Protein AF-X1FRY4-F1 (afdb_monomer_lite)

Organism: NCBI:txid412755

Sequence (176 aa):
MQKSIVSIVKGTDAQKMVEEALSLLGGVESLIEPNSTVVIKPNIGHTYPPETSVNTSPAMVAAAIKVLRKARPRRIILAEASAIGCDTLKCMEVSGIRKAAEEAGVDKIIDIKREKDLIHIPIRNARSDLTKIAFPRFLLEAEHIVNLPIFKSHASMVFTCALKNMKGTVQDKVHY

Radius of gyration: 16.36 Å; chains: 1; bounding box: 42×32×42 Å

Secondary structure 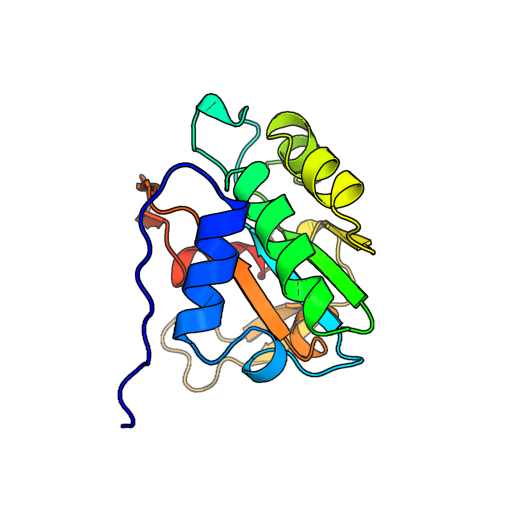(DSSP, 8-state):
-PPPP------S-HHHHHHHHHHHTT-GGGTS-TT-EEEEE----SS--GGG-SS--HHHHHHHHHHHHTT--SEEEEEE-PSTT--HHHHHHHTTHHHHHHHTT-SEEEEGGG---EEEEE-TT--SS--EEEEEHHHHH-SEEEE----EEETTTEEE-HHHHGGGGSPP----

Structure (mmCIF, N/CA/C/O backbone):
data_AF-X1FRY4-F1
#
_entry.id   AF-X1FRY4-F1
#
loop_
_atom_site.group_PDB
_atom_site.id
_atom_site.type_symbol
_atom_site.label_atom_id
_atom_site.label_alt_id
_atom_site.label_comp_id
_atom_site.label_asym_id
_atom_site.label_entity_id
_atom_site.label_seq_id
_atom_site.pdbx_PDB_ins_code
_atom_site.Cartn_x
_atom_site.Cartn_y
_atom_site.Cartn_z
_atom_site.occupancy
_atom_site.B_iso_or_equiv
_atom_site.auth_seq_id
_atom_site.auth_comp_id
_atom_site.auth_asym_id
_atom_site.auth_atom_id
_atom_site.pdbx_PDB_model_num
ATOM 1 N N . MET A 1 1 ? -20.738 10.351 -17.769 1.00 61.31 1 MET A N 1
ATOM 2 C CA . MET A 1 1 ? -19.847 9.723 -16.767 1.00 61.31 1 MET A CA 1
ATOM 3 C C . MET A 1 1 ? -20.456 9.923 -15.396 1.00 61.31 1 MET A C 1
ATOM 5 O O . MET A 1 1 ? -20.883 11.034 -15.105 1.00 61.31 1 MET A O 1
ATOM 9 N N . GLN A 1 2 ? -20.518 8.874 -14.579 1.00 80.12 2 GLN A N 1
ATOM 10 C CA . GLN A 1 2 ? -20.848 9.018 -13.162 1.00 80.12 2 GLN A CA 1
ATOM 11 C C . GLN A 1 2 ? -19.741 9.851 -12.493 1.00 80.12 2 GLN A C 1
ATOM 13 O O . GLN A 1 2 ? -18.568 9.695 -12.837 1.00 80.12 2 GLN A O 1
ATOM 18 N N . LYS A 1 3 ? -20.103 10.797 -11.618 1.00 86.06 3 LYS A N 1
ATOM 19 C CA . LYS A 1 3 ? -19.109 11.613 -10.905 1.00 86.06 3 LYS A CA 1
ATOM 20 C C . LYS A 1 3 ? -18.336 10.724 -9.931 1.00 86.06 3 LYS A C 1
ATOM 22 O O . LYS A 1 3 ? -18.938 9.880 -9.274 1.00 86.06 3 LYS A O 1
ATOM 27 N N . SER A 1 4 ? -17.027 10.940 -9.820 1.00 88.56 4 SER A N 1
ATOM 28 C CA . SER A 1 4 ? -16.216 10.279 -8.798 1.00 88.56 4 SER A CA 1
ATOM 29 C C . SER A 1 4 ? -16.694 10.681 -7.404 1.00 88.56 4 SER A C 1
ATOM 31 O O . SER A 1 4 ? -16.915 11.865 -7.145 1.00 88.56 4 SER A O 1
ATOM 33 N N . ILE A 1 5 ? -16.823 9.705 -6.510 1.00 91.75 5 ILE A N 1
ATOM 34 C CA . ILE A 1 5 ? -17.105 9.936 -5.092 1.00 91.75 5 ILE A CA 1
ATOM 35 C C . ILE A 1 5 ? -15.767 10.166 -4.388 1.00 91.75 5 ILE A C 1
ATOM 37 O O . ILE A 1 5 ? -14.817 9.413 -4.600 1.00 91.75 5 ILE A O 1
ATOM 41 N N . VAL A 1 6 ? -15.673 11.229 -3.589 1.00 94.69 6 VAL A N 1
ATOM 42 C CA . VAL A 1 6 ? -14.438 11.630 -2.907 1.00 94.69 6 VAL A CA 1
ATOM 43 C C . VAL A 1 6 ? -14.753 11.966 -1.454 1.00 94.69 6 VAL A C 1
ATOM 45 O O . VAL A 1 6 ? -15.618 12.797 -1.189 1.00 94.69 6 VAL A O 1
ATOM 48 N N . SER A 1 7 ? -14.015 11.361 -0.525 1.00 96.88 7 SER A N 1
ATOM 49 C CA . SER A 1 7 ? -14.000 11.716 0.896 1.00 96.88 7 SER A CA 1
ATOM 50 C C . SER A 1 7 ? -12.730 12.498 1.226 1.00 96.88 7 SER A C 1
ATOM 52 O O . SER A 1 7 ? -11.639 12.109 0.803 1.00 96.88 7 SER A O 1
ATOM 54 N N . ILE A 1 8 ? -12.844 13.568 2.015 1.00 96.88 8 ILE A N 1
ATOM 55 C CA . ILE A 1 8 ? -11.699 14.365 2.473 1.00 96.88 8 ILE A CA 1
ATOM 56 C C . ILE A 1 8 ? -11.768 14.466 3.991 1.00 96.88 8 ILE A C 1
ATOM 58 O O . ILE A 1 8 ? -12.728 15.010 4.526 1.00 96.88 8 ILE A O 1
ATOM 62 N N . VAL A 1 9 ? -10.728 13.982 4.667 1.00 97.75 9 VAL A N 1
ATOM 63 C CA . VAL A 1 9 ? -10.600 14.020 6.128 1.00 97.75 9 VAL A CA 1
ATOM 64 C C . VAL A 1 9 ? -9.264 14.655 6.494 1.00 97.75 9 VAL A C 1
ATOM 66 O O . VAL A 1 9 ? -8.258 14.449 5.811 1.00 97.75 9 VAL A O 1
ATOM 69 N N . LYS A 1 10 ? -9.252 15.457 7.561 1.00 97.38 10 LYS A N 1
ATOM 70 C CA . LYS A 1 10 ? -8.060 16.135 8.080 1.00 97.38 10 LYS A CA 1
ATOM 71 C C . LYS A 1 10 ? -7.929 15.840 9.568 1.00 97.38 10 LYS A C 1
ATOM 73 O O . LYS A 1 10 ? -8.901 15.948 10.302 1.00 97.38 10 LYS A O 1
ATOM 78 N N . GLY A 1 11 ? -6.723 15.516 10.010 1.00 96.75 11 GLY A N 1
ATOM 79 C CA . GLY A 1 11 ? -6.442 15.210 11.405 1.00 96.75 11 GLY A CA 1
ATOM 80 C C . GLY A 1 11 ? -4.977 14.846 11.606 1.00 96.75 11 GLY A C 1
ATOM 81 O O . GLY A 1 11 ? -4.157 15.005 10.702 1.00 96.75 11 GLY A O 1
ATOM 82 N N . THR A 1 12 ? -4.661 14.360 12.801 1.00 96.25 12 THR A N 1
ATOM 83 C CA . THR A 1 12 ? -3.314 13.910 13.190 1.00 96.25 12 THR A CA 1
ATOM 84 C C . THR A 1 12 ? -3.275 12.435 13.598 1.00 96.25 12 THR A C 1
ATOM 86 O O . THR A 1 12 ? -2.199 11.849 13.675 1.00 96.25 12 THR A O 1
ATOM 89 N N . ASP A 1 13 ? -4.437 11.819 13.828 1.00 98.12 13 ASP A N 1
ATOM 90 C CA . ASP A 1 13 ? -4.585 10.405 14.171 1.00 98.12 13 ASP A CA 1
ATOM 91 C C . ASP A 1 13 ? -4.918 9.599 12.909 1.00 98.12 13 ASP A C 1
ATOM 93 O O . ASP A 1 13 ? -6.044 9.629 12.408 1.00 98.12 13 ASP A O 1
ATOM 97 N N . ALA A 1 14 ? -3.924 8.872 12.394 1.00 97.81 14 ALA A N 1
ATOM 98 C CA . ALA A 1 14 ? -4.050 8.083 11.171 1.00 97.81 14 ALA A CA 1
ATOM 99 C C . ALA A 1 14 ? -5.192 7.054 11.230 1.00 97.81 14 ALA A C 1
ATOM 101 O O . ALA A 1 14 ? -5.884 6.860 10.231 1.00 97.81 14 ALA A O 1
ATOM 102 N N . GLN A 1 15 ? -5.413 6.413 12.385 1.00 98.25 15 GLN A N 1
ATOM 103 C CA . GLN A 1 15 ? -6.458 5.401 12.538 1.00 98.25 15 GLN A CA 1
ATOM 104 C C . GLN A 1 15 ? -7.834 6.040 12.361 1.00 98.25 15 GLN A C 1
ATOM 106 O O . GLN A 1 15 ? -8.615 5.588 11.523 1.00 98.25 15 GLN A O 1
ATOM 111 N N . LYS A 1 16 ? -8.102 7.131 13.089 1.00 98.44 16 LYS A N 1
ATOM 112 C CA . LYS A 1 16 ? -9.380 7.853 12.995 1.00 98.44 16 LYS A CA 1
ATOM 113 C C . LYS A 1 16 ? -9.607 8.417 11.599 1.00 98.44 16 LYS A C 1
ATOM 115 O O . LYS A 1 16 ? -10.703 8.293 11.066 1.00 98.44 16 LYS A O 1
ATOM 120 N N . MET A 1 17 ? -8.565 8.981 10.987 1.00 98.56 17 MET A N 1
ATOM 121 C CA . MET A 1 17 ? -8.666 9.560 9.649 1.00 98.56 17 MET A CA 1
ATOM 122 C C . MET A 1 17 ? -9.049 8.525 8.589 1.00 98.56 17 MET A C 1
ATOM 124 O O . MET A 1 17 ? -9.895 8.808 7.744 1.00 98.56 17 MET A O 1
ATOM 128 N N . VAL A 1 18 ? -8.438 7.335 8.616 1.00 98.19 18 VAL A N 1
ATOM 129 C CA . VAL A 1 18 ? -8.763 6.264 7.661 1.00 98.19 18 VAL A CA 1
ATOM 130 C C . VAL A 1 18 ? -10.169 5.716 7.913 1.00 98.19 18 VAL A C 1
ATOM 132 O O . VAL A 1 18 ? -10.910 5.492 6.957 1.00 98.19 18 VAL A O 1
ATOM 135 N N . GLU A 1 19 ? -10.562 5.529 9.176 1.00 98.25 19 GLU A N 1
ATOM 136 C CA . GLU A 1 19 ? -11.914 5.078 9.531 1.00 98.25 19 GLU A CA 1
ATOM 137 C C . GLU A 1 19 ? -12.990 6.056 9.064 1.00 98.25 19 GLU A C 1
ATOM 139 O O . GLU A 1 19 ? -13.956 5.644 8.422 1.00 98.25 19 GLU A O 1
ATOM 144 N N . GLU A 1 20 ? -12.807 7.347 9.335 1.00 98.50 20 GLU A N 1
ATOM 145 C CA . GLU A 1 20 ? -13.735 8.397 8.926 1.00 98.50 20 GLU A CA 1
ATOM 146 C C . GLU A 1 20 ? -13.802 8.515 7.400 1.00 98.50 20 GLU A C 1
ATOM 148 O O . GLU A 1 20 ? -14.896 8.539 6.837 1.00 98.50 20 GLU A O 1
ATOM 153 N N . ALA A 1 21 ? -12.653 8.506 6.713 1.00 98.12 21 ALA A N 1
ATOM 154 C CA . ALA A 1 21 ? -12.613 8.609 5.257 1.00 98.12 21 ALA A CA 1
ATOM 155 C C . ALA A 1 21 ? -13.387 7.465 4.591 1.00 98.12 21 ALA A C 1
ATOM 157 O O . ALA A 1 21 ? -14.211 7.710 3.715 1.00 98.12 21 ALA A O 1
ATOM 158 N N . LEU A 1 22 ? -13.176 6.223 5.038 1.00 97.62 22 LEU A N 1
ATOM 159 C CA . LEU A 1 22 ? -13.887 5.068 4.487 1.00 97.62 22 LEU A CA 1
ATOM 160 C C . LEU A 1 22 ? -15.360 5.032 4.915 1.00 97.62 22 LEU A C 1
ATOM 162 O O . LEU A 1 22 ? -16.198 4.615 4.121 1.00 97.62 22 LEU A O 1
ATOM 166 N N . SER A 1 23 ? -15.703 5.506 6.117 1.00 97.75 23 SER A N 1
ATOM 167 C CA . SER A 1 23 ? -17.097 5.658 6.561 1.00 97.75 23 SER A CA 1
ATOM 168 C C . SER A 1 23 ? -17.886 6.601 5.645 1.00 97.75 23 SER A C 1
ATOM 170 O O . SER A 1 23 ? -18.968 6.248 5.177 1.00 97.75 23 SER A O 1
ATOM 172 N N . LEU A 1 24 ? -17.301 7.750 5.283 1.00 97.69 24 LEU A N 1
ATOM 173 C CA . LEU A 1 24 ? -17.900 8.716 4.349 1.00 97.69 24 LEU A CA 1
ATOM 174 C C . LEU A 1 24 ? -18.109 8.153 2.932 1.00 97.69 24 LEU A C 1
ATOM 176 O O . LEU A 1 24 ? -18.912 8.694 2.174 1.00 97.69 24 LEU A O 1
ATOM 180 N N . LEU A 1 25 ? -17.407 7.075 2.571 1.00 96.12 25 LEU A N 1
ATOM 181 C CA . LEU A 1 25 ? -17.569 6.362 1.301 1.00 96.12 25 LEU A CA 1
ATOM 182 C C . LEU A 1 25 ? -18.589 5.210 1.367 1.00 96.12 25 LEU A C 1
ATOM 184 O O . LEU A 1 25 ? -18.741 4.498 0.380 1.00 96.12 25 LEU A O 1
ATOM 188 N N . GLY A 1 26 ? -19.289 5.032 2.493 1.00 95.62 26 GLY A N 1
ATOM 189 C CA . GLY A 1 26 ? -20.244 3.935 2.707 1.00 95.62 26 GLY A CA 1
ATOM 190 C C . GLY A 1 26 ? -19.722 2.814 3.612 1.00 95.62 26 GLY A C 1
ATOM 191 O O . GLY A 1 26 ? -20.392 1.799 3.787 1.00 95.62 26 GLY A O 1
ATOM 192 N N . GLY A 1 27 ? -18.543 2.992 4.213 1.00 97.19 27 GLY A N 1
ATOM 193 C CA . GLY A 1 27 ? -17.900 2.014 5.085 1.00 97.19 27 GLY A CA 1
ATOM 194 C C . GLY A 1 27 ? -17.028 1.022 4.319 1.00 97.19 27 GLY A C 1
ATOM 195 O O . GLY A 1 27 ? -17.239 0.737 3.143 1.00 97.19 27 GLY A O 1
ATOM 196 N N . VAL A 1 28 ? -16.026 0.463 4.999 1.00 97.75 28 VAL A N 1
ATOM 197 C CA . VAL A 1 28 ? -15.039 -0.431 4.368 1.00 97.75 28 VAL A CA 1
ATOM 198 C C . VAL A 1 28 ? -15.656 -1.711 3.790 1.00 97.75 28 VAL A C 1
ATOM 200 O O . VAL A 1 28 ? -15.204 -2.181 2.752 1.00 97.75 28 VAL A O 1
ATOM 203 N N . GLU A 1 29 ? -16.727 -2.228 4.401 1.00 97.75 29 GLU A N 1
ATOM 204 C CA . GLU A 1 29 ? -17.471 -3.401 3.911 1.00 97.75 29 GLU A CA 1
ATOM 205 C C . GLU A 1 29 ? -18.224 -3.134 2.596 1.00 97.75 29 GLU A C 1
ATOM 207 O O . GLU A 1 29 ? -18.572 -4.077 1.895 1.00 97.75 29 GLU A O 1
ATOM 212 N N . SER A 1 30 ? -18.453 -1.866 2.230 1.00 96.00 30 SER A N 1
ATOM 213 C CA . SER A 1 30 ? -19.031 -1.506 0.924 1.00 96.00 30 SER A CA 1
ATOM 214 C C . SER A 1 30 ? -17.996 -1.462 -0.207 1.00 96.00 30 SER A C 1
ATOM 216 O O . SER A 1 30 ? -18.365 -1.437 -1.379 1.00 96.00 30 SER A O 1
ATOM 218 N N . LEU A 1 31 ? -16.703 -1.436 0.140 1.00 96.06 31 LEU A N 1
ATOM 219 C CA . LEU A 1 31 ? -15.591 -1.242 -0.796 1.00 96.06 31 LEU A CA 1
ATOM 220 C C . LEU A 1 31 ? -14.737 -2.499 -0.981 1.00 96.06 31 LEU A C 1
ATOM 222 O O . LEU A 1 31 ? -14.108 -2.657 -2.026 1.00 96.06 31 LEU A O 1
ATOM 226 N N . ILE A 1 32 ? -14.670 -3.351 0.043 1.00 98.19 32 ILE A N 1
ATOM 227 C CA . ILE A 1 32 ? -13.845 -4.558 0.074 1.00 98.19 32 ILE A CA 1
ATOM 228 C C . ILE A 1 32 ? -14.747 -5.768 0.271 1.00 98.19 32 ILE A C 1
ATOM 230 O O . ILE A 1 32 ? -15.487 -5.853 1.251 1.00 98.19 32 ILE A O 1
ATOM 234 N N . GLU A 1 33 ? -14.640 -6.723 -0.642 1.00 97.94 33 GLU A N 1
ATOM 235 C CA . GLU A 1 33 ? -15.382 -7.972 -0.594 1.00 97.94 33 GLU A CA 1
ATOM 236 C C . GLU A 1 33 ? -14.832 -8.874 0.525 1.00 97.94 33 GLU A C 1
ATOM 238 O O . GLU A 1 33 ? -13.610 -8.992 0.694 1.00 97.94 33 GLU A O 1
ATOM 243 N N . PRO A 1 34 ? -15.694 -9.551 1.301 1.00 98.12 34 PRO A N 1
ATOM 244 C CA . PRO A 1 34 ? -15.236 -10.549 2.259 1.00 98.12 34 PRO A CA 1
ATOM 245 C C . PRO A 1 34 ? -14.564 -11.720 1.531 1.00 98.12 34 PRO A C 1
ATOM 247 O O . PRO A 1 34 ? -14.901 -12.043 0.396 1.00 98.12 34 PRO A O 1
ATOM 250 N N . ASN A 1 35 ? -13.620 -12.394 2.191 1.00 98.31 35 ASN A N 1
ATOM 251 C CA . ASN A 1 35 ? -12.835 -13.498 1.619 1.00 98.31 35 ASN A CA 1
ATOM 252 C C . ASN A 1 35 ? -12.001 -13.146 0.362 1.00 98.31 35 ASN A C 1
ATOM 254 O O . ASN A 1 35 ? -11.466 -14.050 -0.281 1.00 98.31 35 ASN A O 1
ATOM 258 N N . SER A 1 36 ? -11.808 -11.860 0.062 1.00 98.50 36 SER A N 1
ATOM 259 C CA . SER A 1 36 ? -10.971 -11.381 -1.047 1.00 98.50 36 SER A CA 1
ATOM 260 C C . SER A 1 36 ? -9.474 -11.326 -0.715 1.00 98.50 36 SER A C 1
ATOM 262 O O . SER A 1 36 ? -9.057 -11.354 0.451 1.00 98.50 36 SER A O 1
ATOM 264 N N . THR A 1 37 ? -8.641 -11.212 -1.747 1.00 98.81 37 THR A N 1
ATOM 265 C CA . THR A 1 37 ? -7.248 -10.778 -1.643 1.00 98.81 37 THR A CA 1
ATOM 266 C C . THR A 1 37 ? -7.156 -9.272 -1.861 1.00 98.81 37 THR A C 1
ATOM 268 O O . THR A 1 37 ? -7.447 -8.757 -2.938 1.00 98.81 37 THR A O 1
ATOM 271 N N . VAL A 1 38 ? -6.654 -8.565 -0.850 1.00 98.81 38 VAL A N 1
ATOM 272 C CA . VAL A 1 38 ? -6.397 -7.124 -0.915 1.00 98.81 38 VAL A CA 1
ATOM 273 C C . VAL A 1 38 ? -4.895 -6.881 -0.994 1.00 98.81 38 VAL A C 1
ATOM 275 O O . VAL A 1 38 ? -4.143 -7.311 -0.120 1.00 98.81 38 VAL A O 1
ATOM 278 N N . VAL A 1 39 ? -4.438 -6.159 -2.012 1.00 98.75 39 VAL A N 1
ATOM 279 C CA . VAL A 1 39 ? -3.057 -5.673 -2.096 1.00 98.75 39 VAL A CA 1
ATOM 280 C C . VAL A 1 39 ? -3.017 -4.206 -1.696 1.00 98.75 39 VAL A C 1
ATOM 282 O O . VAL A 1 39 ? -3.623 -3.362 -2.347 1.00 98.75 39 VAL A O 1
ATOM 285 N N . ILE A 1 40 ? -2.265 -3.880 -0.651 1.00 98.62 40 ILE A N 1
ATOM 286 C CA . ILE A 1 40 ? -1.966 -2.506 -0.258 1.00 98.62 40 ILE A CA 1
ATOM 287 C C . ILE A 1 40 ? -0.636 -2.110 -0.888 1.00 98.62 40 ILE A C 1
ATOM 289 O O . ILE A 1 40 ? 0.398 -2.737 -0.645 1.00 98.62 40 ILE A O 1
ATOM 293 N N . LYS A 1 41 ? -0.674 -1.035 -1.673 1.00 97.94 41 LYS A N 1
ATOM 294 C CA . LYS A 1 41 ? 0.479 -0.469 -2.364 1.00 97.94 41 LYS A CA 1
ATOM 295 C C . LYS A 1 41 ? 0.824 0.915 -1.795 1.00 97.94 41 LYS A C 1
ATOM 297 O O . LYS A 1 41 ? 0.287 1.913 -2.284 1.00 97.94 41 LYS A O 1
ATOM 302 N N . PRO A 1 42 ? 1.671 1.006 -0.754 1.00 97.62 42 PRO A N 1
ATOM 303 C CA . PRO A 1 42 ? 2.155 2.287 -0.228 1.00 97.62 42 PRO A CA 1
ATOM 304 C C . PRO A 1 42 ? 3.102 2.997 -1.213 1.00 97.62 42 PRO A C 1
ATOM 306 O O . PRO A 1 42 ? 3.256 2.586 -2.353 1.00 97.62 42 PRO A O 1
ATOM 309 N N . ASN A 1 43 ? 3.748 4.088 -0.806 1.00 96.94 43 ASN A N 1
ATOM 310 C CA . ASN A 1 43 ? 4.925 4.622 -1.483 1.00 96.94 43 ASN A CA 1
ATOM 311 C C . ASN A 1 43 ? 6.172 4.270 -0.664 1.00 96.94 43 ASN A C 1
ATOM 313 O O . ASN A 1 43 ? 6.310 4.752 0.459 1.00 96.94 43 ASN A O 1
ATOM 317 N N . ILE A 1 44 ? 7.074 3.453 -1.211 1.00 96.12 44 ILE A N 1
ATOM 318 C CA . ILE A 1 44 ? 8.345 3.080 -0.563 1.00 96.12 44 ILE A CA 1
ATOM 319 C C . ILE A 1 44 ? 9.465 3.229 -1.588 1.00 96.12 44 ILE A C 1
ATOM 321 O O . ILE A 1 44 ? 9.966 2.255 -2.138 1.00 96.12 44 ILE A O 1
ATOM 325 N N . GLY A 1 45 ? 9.791 4.477 -1.919 1.00 91.56 45 GLY A N 1
ATOM 326 C CA . GLY A 1 45 ? 10.687 4.792 -3.029 1.00 91.56 45 GLY A CA 1
ATOM 327 C C . GLY A 1 45 ? 12.168 4.698 -2.679 1.00 91.56 45 GLY A C 1
ATOM 328 O O . GLY A 1 45 ? 12.952 4.258 -3.514 1.00 91.56 45 GLY A O 1
ATOM 329 N N . HIS A 1 46 ? 12.553 5.119 -1.475 1.00 93.81 46 HIS A N 1
ATOM 330 C CA . HIS A 1 46 ? 13.959 5.303 -1.110 1.00 93.81 46 HIS A CA 1
ATOM 331 C C . HIS A 1 46 ? 14.223 4.985 0.363 1.00 93.81 46 HIS A C 1
ATOM 333 O O . HIS A 1 46 ? 13.320 5.037 1.200 1.00 93.81 46 HIS A O 1
ATOM 339 N N . THR A 1 47 ? 15.486 4.716 0.685 1.00 95.75 47 THR A N 1
ATOM 340 C CA . THR A 1 47 ? 15.962 4.379 2.031 1.00 95.75 47 THR A CA 1
ATOM 341 C C . THR A 1 47 ? 16.053 5.622 2.917 1.00 95.75 47 THR A C 1
ATOM 343 O O . THR A 1 47 ? 17.140 6.125 3.186 1.00 95.75 47 THR A O 1
ATOM 346 N N . TYR A 1 48 ? 14.905 6.127 3.365 1.00 96.19 48 TYR A N 1
ATOM 347 C CA . TYR A 1 48 ? 14.821 7.258 4.287 1.00 96.19 48 TYR A CA 1
ATOM 348 C C . TYR A 1 48 ? 13.895 6.956 5.464 1.00 96.19 48 TYR A C 1
ATOM 350 O O . TYR A 1 48 ? 12.899 6.241 5.286 1.00 96.19 48 TYR A O 1
ATOM 358 N N . PRO A 1 49 ? 14.210 7.507 6.648 1.00 96.75 49 PRO A N 1
ATOM 359 C CA . PRO A 1 49 ? 13.404 7.320 7.840 1.00 96.75 49 PRO A CA 1
ATOM 360 C C . PRO A 1 49 ? 12.105 8.152 7.752 1.00 96.75 49 PRO A C 1
ATOM 362 O O . PRO A 1 49 ? 12.012 9.077 6.926 1.00 96.75 49 PRO A O 1
ATOM 365 N N . PRO A 1 50 ? 11.063 7.796 8.525 1.00 95.44 50 PRO A N 1
ATOM 366 C CA . PRO A 1 50 ? 9.703 8.309 8.334 1.00 95.44 50 PRO A CA 1
ATOM 367 C C . PRO A 1 50 ? 9.568 9.831 8.503 1.00 95.44 50 PRO A C 1
ATOM 369 O O . PRO A 1 50 ? 8.716 10.441 7.856 1.00 95.44 50 PRO A O 1
ATOM 372 N N . GLU A 1 51 ? 10.440 10.467 9.283 1.00 95.44 51 GLU A N 1
ATOM 373 C CA . GLU A 1 51 ? 10.448 11.910 9.572 1.00 95.44 51 GLU A CA 1
ATOM 374 C C . GLU A 1 51 ? 10.693 12.751 8.311 1.00 95.44 51 GLU A C 1
ATOM 376 O O . GLU A 1 51 ? 10.299 13.912 8.234 1.00 95.44 51 GLU A O 1
ATOM 381 N N . THR A 1 52 ? 11.304 12.154 7.285 1.00 94.56 52 THR A N 1
ATOM 382 C CA . THR A 1 52 ? 11.587 12.825 6.007 1.00 94.56 52 THR A CA 1
ATOM 383 C C . THR A 1 52 ? 10.365 12.957 5.101 1.00 94.56 52 THR A C 1
ATOM 385 O O . THR A 1 52 ? 10.418 13.687 4.113 1.00 94.56 52 THR A O 1
ATOM 388 N N . SER A 1 53 ? 9.278 12.221 5.377 1.00 94.00 53 SER A N 1
ATOM 389 C CA . SER A 1 53 ? 8.092 12.150 4.506 1.00 94.00 53 SER A CA 1
ATOM 390 C C . SER A 1 53 ? 8.414 11.769 3.049 1.00 94.00 53 SER A C 1
ATOM 392 O O . SER A 1 53 ? 7.690 12.109 2.110 1.00 94.00 53 SER A O 1
ATOM 394 N N . VAL A 1 54 ? 9.520 11.049 2.829 1.00 94.25 54 VAL A N 1
ATOM 395 C CA . VAL A 1 54 ? 9.864 10.518 1.506 1.00 94.25 54 VAL A CA 1
ATOM 396 C C . VAL A 1 54 ? 8.967 9.330 1.157 1.00 94.25 54 VAL A C 1
ATOM 398 O O . VAL A 1 54 ? 8.579 9.199 -0.002 1.00 94.25 54 VAL A O 1
ATOM 401 N N . ASN A 1 55 ? 8.616 8.498 2.131 1.00 96.19 55 ASN A N 1
ATOM 402 C CA . ASN A 1 55 ? 7.764 7.324 1.959 1.00 96.19 55 ASN A CA 1
ATOM 403 C C . ASN A 1 55 ? 6.406 7.551 2.640 1.00 96.19 55 ASN A C 1
ATOM 405 O O . ASN A 1 55 ? 6.253 8.479 3.437 1.00 96.19 55 ASN A O 1
ATOM 409 N N . THR A 1 56 ? 5.414 6.712 2.339 1.00 97.25 56 THR A N 1
ATOM 410 C CA . THR A 1 56 ? 4.129 6.726 3.054 1.00 97.25 56 THR A CA 1
ATOM 411 C C . THR A 1 56 ? 4.363 6.522 4.550 1.00 97.25 56 THR A C 1
ATOM 413 O O . THR A 1 56 ? 5.163 5.681 4.947 1.00 97.25 56 THR A O 1
ATOM 416 N N . SER A 1 57 ? 3.652 7.277 5.389 1.00 97.38 57 SER A N 1
ATOM 417 C CA . SER A 1 57 ? 3.778 7.162 6.846 1.00 97.38 57 SER A CA 1
ATOM 418 C C . SER A 1 57 ? 3.487 5.729 7.329 1.00 97.38 57 SER A C 1
ATOM 420 O O . SER A 1 57 ? 2.438 5.180 6.969 1.00 97.38 57 SER A O 1
ATOM 422 N N . PRO A 1 58 ? 4.335 5.136 8.194 1.00 98.50 58 PRO A N 1
ATOM 423 C CA . PRO A 1 58 ? 4.068 3.834 8.808 1.00 98.50 58 PRO A CA 1
ATOM 424 C C . PRO A 1 58 ? 2.724 3.783 9.540 1.00 98.50 58 PRO A C 1
ATOM 426 O O . PRO A 1 58 ? 2.009 2.787 9.449 1.00 98.50 58 PRO A O 1
ATOM 429 N N . ALA A 1 59 ? 2.333 4.883 10.196 1.00 98.44 59 ALA A N 1
ATOM 430 C CA . ALA A 1 59 ? 1.051 4.984 10.890 1.00 98.44 59 ALA A CA 1
ATOM 431 C C . ALA A 1 59 ? -0.140 4.888 9.921 1.00 98.44 59 ALA A C 1
ATOM 433 O O . ALA A 1 59 ? -1.128 4.227 10.230 1.00 98.44 59 ALA A O 1
ATOM 434 N N . MET A 1 60 ? -0.029 5.483 8.726 1.00 98.12 60 MET A N 1
ATOM 435 C CA . MET A 1 60 ? -1.062 5.381 7.687 1.00 98.12 60 MET A CA 1
ATOM 436 C C . MET A 1 60 ? -1.163 3.965 7.115 1.00 98.12 60 MET A C 1
ATOM 438 O O . MET A 1 60 ? -2.268 3.492 6.861 1.00 98.12 60 MET A O 1
ATOM 442 N N . VAL A 1 61 ? -0.032 3.273 6.936 1.00 98.75 61 VAL A N 1
ATOM 443 C CA . VAL A 1 61 ? -0.024 1.872 6.482 1.00 98.75 61 VAL A CA 1
ATOM 444 C C . VAL A 1 61 ? -0.684 0.965 7.521 1.00 98.75 61 VAL A C 1
ATOM 446 O O . VAL A 1 61 ? -1.578 0.192 7.175 1.00 98.75 61 VAL A O 1
ATOM 449 N N . ALA A 1 62 ? -0.303 1.097 8.794 1.00 98.88 62 ALA A N 1
ATOM 450 C CA . ALA A 1 62 ? -0.900 0.331 9.884 1.00 98.88 62 ALA A CA 1
ATOM 451 C C . ALA A 1 62 ? -2.409 0.593 10.011 1.00 98.88 62 ALA A C 1
ATOM 453 O O . ALA A 1 62 ? -3.189 -0.351 10.142 1.00 98.88 62 ALA A O 1
ATOM 454 N N . ALA A 1 63 ? -2.827 1.860 9.924 1.00 98.81 63 ALA A N 1
ATOM 455 C CA . ALA A 1 63 ? -4.235 2.241 9.950 1.00 98.81 63 ALA A CA 1
ATOM 456 C C . ALA A 1 63 ? -5.018 1.614 8.790 1.00 98.81 63 ALA A C 1
ATOM 458 O O . ALA A 1 63 ? -6.058 0.996 9.012 1.00 98.81 63 ALA A O 1
ATOM 459 N N . ALA A 1 64 ? -4.490 1.694 7.565 1.00 98.75 64 ALA A N 1
ATOM 460 C CA . ALA A 1 64 ? -5.110 1.072 6.400 1.00 98.75 64 ALA A CA 1
ATOM 461 C C . ALA A 1 64 ? -5.309 -0.437 6.604 1.00 98.75 64 ALA A C 1
ATOM 463 O O . ALA A 1 64 ? -6.421 -0.925 6.426 1.00 98.75 64 ALA A O 1
ATOM 464 N N . ILE A 1 65 ? -4.280 -1.166 7.051 1.00 98.88 65 ILE A N 1
ATOM 465 C CA . ILE A 1 65 ? -4.377 -2.613 7.312 1.00 98.88 65 ILE A CA 1
ATOM 466 C C . ILE A 1 65 ? -5.469 -2.913 8.349 1.00 98.88 65 ILE A C 1
ATOM 468 O O . ILE A 1 65 ? -6.343 -3.744 8.096 1.00 98.88 65 ILE A O 1
ATOM 472 N N . LYS A 1 66 ? -5.464 -2.209 9.489 1.00 98.81 66 LYS A N 1
ATOM 473 C CA . LYS A 1 66 ? -6.433 -2.419 10.578 1.00 98.81 66 LYS A CA 1
ATOM 474 C C . LYS A 1 66 ? -7.872 -2.153 10.144 1.00 98.81 66 LYS A C 1
ATOM 476 O O . LYS A 1 66 ? -8.770 -2.901 10.523 1.00 98.81 66 LYS A O 1
ATOM 481 N N . VAL A 1 67 ? -8.109 -1.103 9.357 1.00 98.69 67 VAL A N 1
ATOM 482 C CA . VAL A 1 67 ? -9.463 -0.776 8.891 1.00 98.69 67 VAL A CA 1
ATOM 483 C C . VAL A 1 67 ? -9.917 -1.737 7.797 1.00 98.69 67 VAL A C 1
ATOM 485 O O . VAL A 1 67 ? -11.031 -2.247 7.878 1.00 98.69 67 VAL A O 1
ATOM 488 N N . LEU A 1 68 ? -9.051 -2.067 6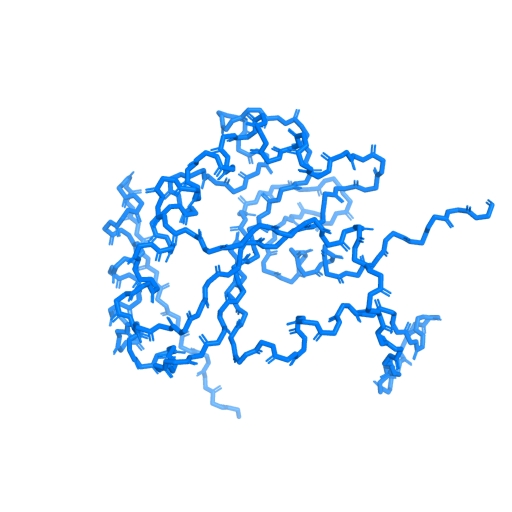.834 1.00 98.62 68 LEU A N 1
ATOM 489 C CA . LEU A 1 68 ? -9.350 -3.049 5.784 1.00 98.62 68 LEU A CA 1
ATOM 490 C C . LEU A 1 68 ? -9.662 -4.432 6.364 1.00 98.62 68 LEU A C 1
ATOM 492 O O . LEU A 1 68 ? -10.519 -5.139 5.838 1.00 98.62 68 LEU A O 1
ATOM 496 N N . ARG A 1 69 ? -9.048 -4.803 7.495 1.00 98.44 69 ARG A N 1
ATOM 497 C CA . ARG A 1 69 ? -9.368 -6.057 8.188 1.00 98.44 69 ARG A CA 1
ATOM 498 C C . ARG A 1 69 ? -10.812 -6.180 8.641 1.00 98.44 69 ARG A C 1
ATOM 500 O O . ARG A 1 69 ? -11.316 -7.301 8.676 1.00 98.44 69 ARG A O 1
ATOM 507 N N . LYS A 1 70 ? -11.490 -5.069 8.940 1.00 98.31 70 LYS A N 1
ATOM 508 C CA . LYS A 1 70 ? -12.900 -5.081 9.360 1.00 98.31 70 LYS A CA 1
ATOM 509 C C . LYS A 1 70 ? -13.818 -5.651 8.269 1.00 98.31 70 LYS A C 1
ATOM 511 O O . LYS A 1 70 ? -14.824 -6.261 8.605 1.00 98.31 70 LYS A O 1
ATOM 516 N N . ALA A 1 71 ? -13.424 -5.565 6.994 1.00 98.38 71 ALA A N 1
ATOM 517 C CA . ALA A 1 71 ? -14.148 -6.175 5.875 1.00 98.38 71 ALA A CA 1
ATOM 518 C C . ALA A 1 71 ? -13.935 -7.692 5.720 1.00 98.38 71 ALA A C 1
ATOM 520 O O . ALA A 1 71 ? -14.490 -8.304 4.814 1.00 98.38 71 ALA A O 1
ATOM 521 N N . ARG A 1 72 ? -13.148 -8.322 6.606 1.00 98.38 72 ARG A N 1
ATOM 522 C CA . ARG A 1 72 ? -12.865 -9.767 6.597 1.00 98.38 72 ARG A CA 1
ATOM 523 C C . ARG A 1 72 ? -12.315 -10.285 5.249 1.00 98.38 72 ARG A C 1
ATOM 525 O O . ARG A 1 72 ? -12.793 -11.311 4.758 1.00 98.38 72 ARG A O 1
ATOM 532 N N . PRO A 1 73 ? -11.303 -9.633 4.637 1.00 98.50 73 PRO A N 1
ATOM 533 C CA . PRO A 1 73 ? -10.659 -10.201 3.459 1.00 98.50 73 PRO A CA 1
ATOM 534 C C . PRO A 1 73 ? -9.931 -11.494 3.839 1.00 98.50 73 PRO A C 1
ATOM 536 O O . PRO A 1 73 ? -9.424 -11.628 4.958 1.00 98.50 73 PRO A O 1
ATOM 539 N N . ARG A 1 74 ? -9.827 -12.434 2.895 1.00 98.62 74 ARG A N 1
ATOM 540 C CA . ARG A 1 74 ? -9.077 -13.685 3.079 1.00 98.62 74 ARG A CA 1
ATOM 541 C C . ARG A 1 74 ? -7.614 -13.391 3.347 1.00 98.62 74 ARG A C 1
ATOM 543 O O . ARG A 1 74 ? -7.013 -14.053 4.187 1.00 98.62 74 ARG A O 1
ATOM 550 N N . ARG A 1 75 ? -7.042 -12.421 2.624 1.00 98.56 75 ARG A N 1
ATOM 551 C CA . ARG A 1 75 ? -5.677 -11.972 2.882 1.00 98.56 75 ARG A CA 1
ATOM 552 C C . ARG A 1 75 ? -5.413 -10.514 2.512 1.00 98.56 75 ARG A C 1
ATOM 554 O O . ARG A 1 75 ? -6.013 -9.996 1.577 1.00 98.56 75 ARG A O 1
ATOM 561 N N . ILE A 1 76 ? -4.467 -9.890 3.206 1.00 98.88 76 ILE A N 1
ATOM 562 C CA . ILE A 1 76 ? -3.912 -8.567 2.918 1.00 98.88 76 ILE A CA 1
ATOM 563 C C . ILE A 1 76 ? -2.421 -8.728 2.640 1.00 98.88 76 ILE A C 1
ATOM 565 O O . ILE A 1 76 ? -1.668 -9.251 3.464 1.00 98.88 76 ILE A O 1
ATOM 569 N N . ILE A 1 77 ? -1.999 -8.245 1.476 1.00 98.81 77 ILE A N 1
ATOM 570 C CA . ILE A 1 77 ? -0.610 -8.238 1.031 1.00 98.81 77 ILE A CA 1
ATOM 571 C C . ILE A 1 77 ? -0.123 -6.796 0.997 1.00 98.81 77 ILE A C 1
ATOM 573 O O . ILE A 1 77 ? -0.726 -5.966 0.323 1.00 98.81 77 ILE A O 1
ATOM 577 N N . LEU A 1 78 ? 0.994 -6.497 1.650 1.00 98.69 78 LEU A N 1
ATOM 578 C CA . LEU A 1 78 ? 1.727 -5.260 1.403 1.00 98.69 78 LEU A CA 1
ATOM 579 C C . LEU A 1 78 ? 2.704 -5.501 0.251 1.00 98.69 78 LEU A C 1
ATOM 581 O O . LEU A 1 78 ? 3.567 -6.372 0.355 1.00 98.69 78 LEU A O 1
ATOM 585 N N . ALA A 1 79 ? 2.590 -4.752 -0.841 1.00 98.00 79 ALA A N 1
ATOM 586 C CA . ALA A 1 79 ? 3.460 -4.939 -1.998 1.00 98.00 79 ALA A CA 1
ATOM 587 C C . ALA A 1 79 ? 3.987 -3.610 -2.535 1.00 98.00 79 ALA A C 1
ATOM 589 O O . ALA A 1 79 ? 3.214 -2.686 -2.776 1.00 98.00 79 ALA A O 1
ATOM 590 N N . GLU A 1 80 ? 5.299 -3.524 -2.764 1.00 96.62 80 GLU A N 1
ATOM 591 C CA . GLU A 1 80 ? 5.921 -2.337 -3.357 1.00 96.62 80 GLU A CA 1
ATOM 592 C C . GLU A 1 80 ? 7.155 -2.683 -4.201 1.00 96.62 80 GLU A C 1
ATOM 594 O O . 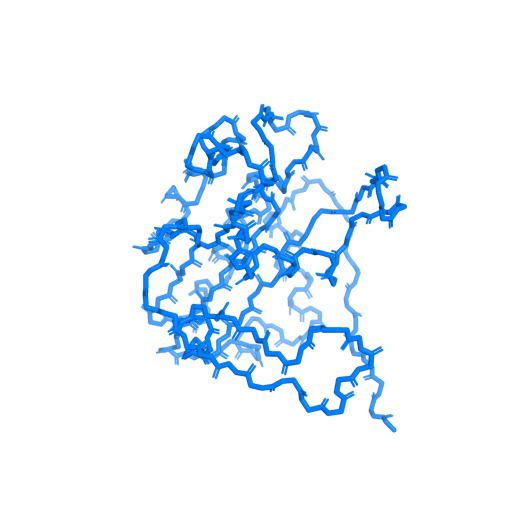GLU A 1 80 ? 7.745 -3.747 -4.025 1.00 96.62 80 GLU A O 1
ATOM 599 N N . ALA A 1 81 ? 7.550 -1.779 -5.106 1.00 95.25 81 ALA A N 1
ATOM 600 C CA . ALA A 1 81 ? 8.878 -1.744 -5.712 1.00 95.25 81 ALA A CA 1
ATOM 601 C C . ALA A 1 81 ? 9.486 -0.353 -5.507 1.00 95.25 81 ALA A C 1
ATOM 603 O O . ALA A 1 81 ? 8.957 0.652 -5.986 1.00 95.25 81 ALA A O 1
ATOM 604 N N . SER A 1 82 ? 10.628 -0.304 -4.826 1.00 93.88 82 SER A N 1
ATOM 605 C CA . SER A 1 82 ? 11.382 0.939 -4.633 1.00 93.88 82 SER A CA 1
ATOM 606 C C . SER A 1 82 ? 11.951 1.509 -5.939 1.00 93.88 82 SER A C 1
ATOM 608 O O . SER A 1 82 ? 11.874 0.887 -6.999 1.00 93.88 82 SER A O 1
ATOM 610 N N . ALA A 1 83 ? 12.519 2.716 -5.894 1.00 91.81 83 ALA A N 1
ATOM 611 C CA . ALA A 1 83 ? 13.141 3.338 -7.061 1.00 91.81 83 ALA A CA 1
ATOM 612 C C . ALA A 1 83 ? 14.248 2.449 -7.654 1.00 91.81 83 ALA A C 1
ATOM 614 O O . ALA A 1 83 ? 14.844 1.628 -6.954 1.00 91.81 83 ALA A O 1
ATOM 615 N N . ILE A 1 84 ? 14.534 2.601 -8.948 1.00 88.62 84 ILE A N 1
ATOM 616 C CA . ILE A 1 84 ? 15.616 1.867 -9.624 1.00 88.62 84 ILE A CA 1
ATOM 617 C C . ILE A 1 84 ? 16.921 2.033 -8.823 1.00 88.62 84 ILE A C 1
ATOM 619 O O . ILE A 1 84 ? 17.240 3.133 -8.372 1.00 88.62 84 ILE A O 1
ATOM 623 N N . GLY A 1 85 ? 17.638 0.929 -8.598 1.00 87.50 85 GLY A N 1
ATOM 624 C CA . GLY A 1 85 ? 18.874 0.900 -7.803 1.00 87.50 85 GLY A CA 1
ATOM 625 C C . GLY A 1 85 ? 18.686 0.864 -6.279 1.00 87.50 85 GLY A C 1
ATOM 626 O O . GLY A 1 85 ? 19.661 0.682 -5.558 1.00 87.50 85 GLY A O 1
ATOM 627 N N . CYS A 1 86 ? 17.459 0.997 -5.767 1.00 92.00 86 CYS A N 1
ATOM 628 C CA . CYS A 1 86 ? 17.161 0.806 -4.346 1.00 92.00 86 CYS A CA 1
ATOM 629 C C . CYS A 1 86 ? 16.771 -0.651 -4.039 1.00 92.00 86 CYS A C 1
ATOM 631 O O . CYS A 1 86 ? 16.124 -1.321 -4.854 1.00 92.00 86 CYS A O 1
ATOM 633 N N . ASP A 1 87 ? 17.140 -1.114 -2.838 1.00 94.75 87 ASP A N 1
ATOM 634 C CA . ASP A 1 87 ? 16.646 -2.362 -2.246 1.00 94.75 87 ASP A CA 1
ATOM 635 C C . ASP A 1 87 ? 15.315 -2.083 -1.535 1.00 94.75 87 ASP A C 1
ATOM 637 O O . ASP A 1 87 ? 15.261 -1.352 -0.540 1.00 94.75 87 ASP A O 1
ATOM 641 N N . THR A 1 88 ? 14.232 -2.667 -2.049 1.00 95.81 88 THR A N 1
ATOM 642 C CA . THR A 1 88 ? 12.878 -2.439 -1.535 1.00 95.81 88 THR A CA 1
ATOM 643 C C . THR A 1 88 ? 12.724 -2.880 -0.084 1.00 95.81 88 THR A C 1
ATOM 645 O O . THR A 1 88 ? 12.128 -2.146 0.704 1.00 95.81 88 THR A O 1
ATOM 648 N N . LEU A 1 89 ? 13.271 -4.040 0.293 1.00 96.56 89 LEU A N 1
ATOM 649 C CA . LEU A 1 89 ? 13.157 -4.548 1.660 1.00 96.56 89 LEU A CA 1
ATOM 650 C C . LEU A 1 89 ? 13.909 -3.628 2.619 1.00 96.56 89 LEU A C 1
ATOM 652 O O . LEU A 1 89 ? 13.366 -3.248 3.653 1.00 96.56 89 LEU A O 1
ATOM 656 N N . LYS A 1 90 ? 15.105 -3.162 2.240 1.00 97.75 90 LYS A N 1
ATOM 657 C CA . LYS A 1 90 ? 15.839 -2.178 3.045 1.00 97.75 90 LYS A CA 1
ATOM 658 C C . LYS A 1 90 ? 15.073 -0.861 3.192 1.00 97.75 90 LYS A C 1
ATOM 660 O O . LYS A 1 90 ? 15.085 -0.276 4.276 1.00 97.75 90 LYS A O 1
ATOM 665 N N . CYS A 1 91 ? 14.390 -0.400 2.143 1.00 97.69 91 CYS A N 1
ATOM 666 C CA . CYS A 1 91 ? 13.544 0.792 2.229 1.00 97.69 91 CYS A CA 1
ATOM 667 C C . CYS A 1 91 ? 12.358 0.578 3.187 1.00 97.69 91 CYS A C 1
ATOM 669 O O . CYS A 1 91 ? 12.046 1.470 3.976 1.00 97.69 91 CYS A O 1
ATOM 671 N N . MET A 1 92 ? 11.718 -0.597 3.156 1.00 98.06 92 MET A N 1
ATOM 672 C CA . MET A 1 92 ? 10.627 -0.957 4.075 1.00 98.06 92 MET A CA 1
ATOM 673 C C . MET A 1 92 ? 11.088 -0.987 5.540 1.00 98.06 92 MET A C 1
ATOM 675 O O . MET A 1 92 ? 10.356 -0.515 6.409 1.00 98.06 92 MET A O 1
ATOM 679 N N . GLU A 1 93 ? 12.296 -1.496 5.802 1.00 98.25 93 GLU A N 1
ATOM 680 C CA . GLU A 1 93 ? 12.912 -1.491 7.136 1.00 98.25 93 GLU A CA 1
ATOM 681 C C . GLU A 1 93 ? 13.169 -0.071 7.637 1.00 98.25 93 GLU A C 1
ATOM 683 O O . GLU A 1 93 ? 12.668 0.328 8.684 1.00 98.25 93 GLU A O 1
ATOM 688 N N . VAL A 1 94 ? 13.938 0.716 6.875 1.00 98.25 94 VAL A N 1
ATOM 689 C CA . VAL A 1 94 ? 14.401 2.043 7.315 1.00 98.25 94 VAL A CA 1
ATOM 690 C C . VAL A 1 94 ? 13.243 3.025 7.457 1.00 98.25 94 VAL A C 1
ATOM 692 O O . VAL A 1 94 ? 13.251 3.852 8.363 1.00 98.25 94 VAL A O 1
ATOM 695 N N . SER A 1 95 ? 12.226 2.916 6.604 1.00 98.12 95 SER A N 1
ATOM 696 C CA . SER A 1 95 ? 11.016 3.733 6.726 1.00 98.12 95 SER A CA 1
ATOM 697 C C . SER A 1 95 ? 10.139 3.354 7.920 1.00 98.12 95 SER A C 1
ATOM 699 O O . SER A 1 95 ? 9.223 4.104 8.238 1.00 98.12 95 SER A O 1
ATOM 701 N N . GLY A 1 96 ? 10.371 2.203 8.563 1.00 98.44 96 GLY A N 1
ATOM 702 C CA . GLY A 1 96 ? 9.523 1.664 9.629 1.00 98.44 96 GLY A CA 1
ATOM 703 C C . GLY A 1 96 ? 8.211 1.041 9.137 1.00 98.44 96 GLY A C 1
ATOM 704 O O . GLY A 1 96 ? 7.429 0.537 9.942 1.00 98.44 96 GLY A O 1
ATOM 705 N N . ILE A 1 97 ? 7.959 1.040 7.823 1.00 98.69 97 ILE A N 1
ATOM 706 C CA . ILE A 1 97 ? 6.717 0.524 7.237 1.00 98.69 97 ILE A CA 1
ATOM 707 C C . ILE A 1 97 ? 6.599 -0.987 7.429 1.00 98.69 97 ILE A C 1
ATOM 709 O O . ILE A 1 97 ? 5.498 -1.466 7.697 1.00 98.69 97 ILE A O 1
ATOM 713 N N . ARG A 1 98 ? 7.708 -1.737 7.323 1.00 98.62 98 ARG A N 1
ATOM 714 C CA . ARG A 1 98 ? 7.678 -3.196 7.507 1.00 98.62 98 ARG A CA 1
ATOM 715 C C . ARG A 1 98 ? 7.132 -3.561 8.884 1.00 98.62 98 ARG A C 1
ATOM 717 O O . ARG A 1 98 ? 6.114 -4.240 8.976 1.00 98.62 98 ARG A O 1
ATOM 724 N N . LYS A 1 99 ? 7.776 -3.034 9.928 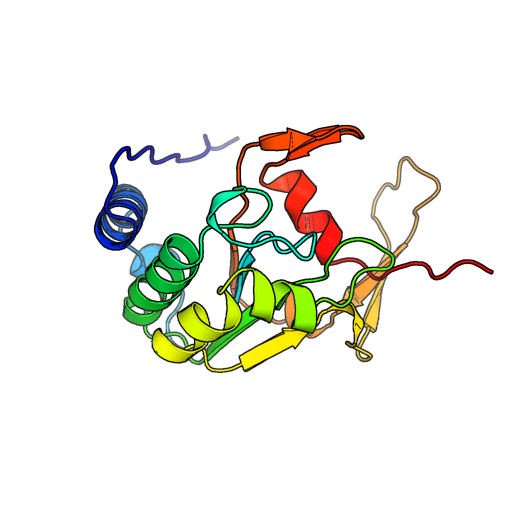1.00 98.75 99 LYS A N 1
ATOM 725 C CA . LYS A 1 99 ? 7.400 -3.261 11.324 1.00 98.75 99 LYS A CA 1
ATOM 726 C C . LYS A 1 99 ? 5.944 -2.866 11.576 1.00 98.75 99 LYS A C 1
ATOM 728 O O . LYS A 1 99 ? 5.183 -3.658 12.115 1.00 98.75 99 LYS A O 1
ATOM 733 N N . ALA A 1 100 ? 5.537 -1.680 11.119 1.00 98.75 100 ALA A N 1
ATOM 734 C CA . ALA A 1 100 ? 4.169 -1.200 11.300 1.00 98.75 100 ALA A CA 1
ATOM 735 C C . ALA A 1 100 ? 3.121 -2.084 10.599 1.00 98.75 100 ALA A C 1
ATOM 737 O O . ALA A 1 100 ? 2.022 -2.265 11.120 1.00 98.75 100 ALA A O 1
ATOM 738 N N . ALA A 1 101 ? 3.443 -2.638 9.426 1.00 98.81 101 ALA A N 1
ATOM 739 C CA . ALA A 1 101 ? 2.551 -3.537 8.705 1.00 98.81 101 ALA A CA 1
ATOM 740 C C . ALA A 1 101 ? 2.437 -4.914 9.377 1.00 98.81 101 ALA A C 1
ATOM 742 O O . ALA A 1 101 ? 1.332 -5.443 9.498 1.00 98.81 101 ALA A O 1
ATOM 743 N N . GLU A 1 102 ? 3.559 -5.472 9.838 1.00 98.75 102 GLU A N 1
ATOM 744 C CA . GLU A 1 102 ? 3.604 -6.737 10.583 1.00 98.75 102 GLU A CA 1
ATOM 745 C C . GLU A 1 102 ? 2.824 -6.624 11.905 1.00 98.75 102 GLU A C 1
ATOM 747 O O . GLU A 1 102 ? 1.931 -7.429 12.158 1.00 98.75 102 GLU A O 1
ATOM 752 N N . GLU A 1 103 ? 3.056 -5.567 12.692 1.00 98.75 103 GLU A N 1
ATOM 753 C CA . GLU A 1 103 ? 2.318 -5.292 13.938 1.00 98.75 103 GLU A CA 1
ATOM 754 C C . GLU A 1 103 ? 0.818 -5.036 13.711 1.00 98.75 103 GLU A C 1
ATOM 756 O O . GLU A 1 103 ? -0.003 -5.266 14.599 1.00 98.75 103 GLU A O 1
ATOM 761 N N . ALA A 1 104 ? 0.436 -4.561 12.522 1.00 98.75 104 ALA A N 1
ATOM 762 C CA . ALA A 1 104 ? -0.960 -4.370 12.139 1.00 98.75 104 ALA A CA 1
ATOM 763 C C . ALA A 1 104 ? -1.646 -5.652 11.629 1.00 98.75 104 ALA A C 1
ATOM 765 O O . ALA A 1 104 ? -2.859 -5.627 11.412 1.00 98.75 104 ALA A O 1
ATOM 766 N N . GLY A 1 105 ? -0.912 -6.757 11.447 1.00 98.44 105 GLY A N 1
ATOM 767 C CA . GLY A 1 105 ? -1.463 -8.040 11.001 1.00 98.44 105 GLY A CA 1
ATOM 768 C C . GLY A 1 105 ? -1.595 -8.183 9.480 1.00 98.44 105 GLY A C 1
ATOM 769 O O . GLY A 1 105 ? -2.600 -8.705 8.985 1.00 98.44 105 GLY A O 1
ATOM 770 N N . VAL A 1 106 ? -0.613 -7.693 8.714 1.00 98.69 106 VAL A N 1
ATOM 771 C CA . VAL A 1 106 ? -0.476 -8.056 7.292 1.00 98.69 106 VAL A CA 1
ATOM 772 C C . VAL A 1 106 ? -0.135 -9.547 7.156 1.00 98.69 106 VAL A C 1
ATOM 774 O O . VAL A 1 106 ? 0.661 -10.062 7.934 1.00 98.69 106 VAL A O 1
ATOM 777 N N . ASP A 1 107 ? -0.683 -10.250 6.158 1.00 98.69 107 ASP A N 1
ATOM 778 C CA . ASP A 1 107 ? -0.383 -11.688 5.999 1.00 98.69 107 ASP A CA 1
ATOM 779 C C . ASP A 1 107 ? 0.887 -11.937 5.193 1.00 98.69 107 ASP A C 1
ATOM 781 O O . ASP A 1 107 ? 1.528 -12.980 5.321 1.00 98.69 107 ASP A O 1
ATOM 785 N N . LYS A 1 108 ? 1.216 -11.019 4.278 1.00 98.38 108 LYS A N 1
ATOM 786 C CA . LYS A 1 108 ? 2.353 -11.176 3.374 1.00 98.38 108 LYS A CA 1
ATOM 787 C C . LYS A 1 108 ? 2.931 -9.831 2.963 1.00 98.38 108 LYS A C 1
ATOM 789 O O . LYS A 1 108 ? 2.195 -8.898 2.653 1.00 98.38 108 LYS A O 1
ATOM 794 N N . ILE A 1 109 ? 4.255 -9.772 2.880 1.00 98.56 109 ILE A N 1
ATOM 795 C CA . ILE A 1 109 ? 4.995 -8.650 2.302 1.00 98.56 109 ILE A CA 1
ATOM 796 C C . ILE A 1 109 ? 5.685 -9.138 1.029 1.00 98.56 109 ILE A C 1
ATOM 798 O O . ILE A 1 109 ? 6.313 -10.198 1.029 1.00 98.56 109 ILE A O 1
ATOM 802 N N . ILE A 1 110 ? 5.540 -8.390 -0.066 1.00 97.75 110 ILE A N 1
ATOM 803 C CA . ILE A 1 110 ? 6.124 -8.717 -1.370 1.00 97.75 110 ILE A CA 1
ATOM 804 C C . ILE A 1 110 ? 6.974 -7.544 -1.865 1.00 97.75 110 ILE A C 1
ATOM 806 O O . ILE A 1 110 ? 6.484 -6.429 -2.043 1.00 97.75 110 ILE A O 1
ATOM 810 N N . ASP A 1 111 ? 8.246 -7.825 -2.148 1.00 96.12 111 ASP A N 1
ATOM 811 C CA . ASP A 1 111 ? 9.075 -6.974 -3.000 1.00 96.12 111 ASP A CA 1
ATOM 812 C C . ASP A 1 111 ? 8.739 -7.284 -4.460 1.00 96.12 111 ASP A C 1
ATOM 814 O O . ASP A 1 111 ? 9.138 -8.320 -4.995 1.00 96.12 111 ASP A O 1
ATOM 818 N N . ILE A 1 112 ? 7.995 -6.384 -5.102 1.00 95.44 112 ILE A N 1
ATOM 819 C CA . ILE A 1 112 ? 7.536 -6.548 -6.485 1.00 95.44 112 ILE A CA 1
ATOM 820 C C . ILE A 1 112 ? 8.726 -6.712 -7.442 1.00 95.44 112 ILE A C 1
ATOM 822 O O . ILE A 1 112 ? 8.602 -7.429 -8.434 1.00 95.44 112 ILE A O 1
ATOM 826 N N . LYS A 1 113 ? 9.892 -6.121 -7.139 1.00 90.56 113 LYS A N 1
ATOM 827 C CA . LYS A 1 113 ? 11.096 -6.262 -7.978 1.00 90.56 113 LYS A CA 1
ATOM 828 C C . LYS A 1 113 ? 11.627 -7.688 -8.042 1.00 90.56 113 LYS A C 1
ATOM 830 O O . LYS A 1 113 ? 12.319 -8.051 -8.987 1.00 90.56 113 LYS A O 1
ATOM 835 N N . ARG A 1 114 ? 11.367 -8.478 -7.000 1.00 91.88 114 ARG A N 1
ATOM 836 C CA . ARG A 1 114 ? 11.826 -9.868 -6.896 1.00 91.88 114 ARG A CA 1
ATOM 837 C C . ARG A 1 114 ? 10.798 -10.854 -7.443 1.00 91.88 114 ARG A C 1
ATOM 839 O O . ARG A 1 114 ? 11.080 -12.052 -7.459 1.00 91.88 114 ARG A O 1
ATOM 846 N N . GLU A 1 115 ? 9.630 -10.374 -7.871 1.00 92.88 115 GLU A N 1
ATOM 847 C CA . GLU A 1 115 ? 8.582 -11.225 -8.417 1.00 92.88 115 GLU A CA 1
ATOM 848 C C . GLU A 1 115 ? 8.977 -11.758 -9.796 1.00 92.88 115 GLU A C 1
ATOM 850 O O . GLU A 1 115 ? 9.397 -11.010 -10.680 1.00 92.88 115 GLU A O 1
ATOM 855 N N . LYS A 1 116 ? 8.838 -13.074 -9.967 1.00 91.88 116 LYS A N 1
ATOM 856 C CA . LYS A 1 116 ? 9.238 -13.797 -11.179 1.00 91.88 116 LYS A CA 1
ATOM 857 C C . LYS A 1 116 ? 8.040 -14.274 -11.990 1.00 91.88 116 LYS A C 1
ATOM 859 O O . LYS A 1 116 ? 8.188 -14.479 -13.193 1.00 91.88 116 LYS A O 1
ATOM 864 N N . ASP A 1 117 ? 6.868 -14.432 -11.372 1.00 95.19 117 ASP A N 1
ATOM 865 C CA . ASP A 1 117 ? 5.636 -14.767 -12.088 1.00 95.19 117 ASP A CA 1
ATOM 866 C C . ASP A 1 117 ? 5.051 -13.515 -12.753 1.00 95.19 117 ASP A C 1
ATOM 868 O O . ASP A 1 117 ? 4.193 -12.801 -12.218 1.00 95.19 117 ASP A O 1
ATOM 872 N N . LEU A 1 118 ? 5.597 -13.221 -13.932 1.00 93.75 118 LEU A N 1
ATOM 873 C CA . LEU A 1 118 ? 5.241 -12.072 -14.747 1.00 93.75 118 LEU A CA 1
ATOM 874 C C . LEU A 1 118 ? 4.422 -12.514 -15.954 1.00 93.75 118 LEU A C 1
ATOM 876 O O . LEU A 1 118 ? 4.823 -13.399 -16.713 1.00 93.75 118 LEU A O 1
ATOM 880 N N . ILE A 1 119 ? 3.319 -11.814 -16.198 1.00 93.50 119 ILE A N 1
ATOM 881 C CA . ILE A 1 119 ? 2.560 -11.943 -17.437 1.00 93.50 119 ILE A CA 1
ATOM 882 C C . ILE A 1 119 ? 2.792 -10.744 -18.344 1.00 93.50 119 ILE A C 1
ATOM 884 O O . ILE A 1 119 ? 2.948 -9.611 -17.890 1.00 93.50 119 ILE A O 1
ATOM 888 N N . HIS A 1 120 ? 2.820 -11.003 -19.647 1.00 91.62 120 HIS A N 1
ATOM 889 C CA . HIS A 1 120 ? 3.016 -9.972 -20.656 1.00 91.62 120 HIS A CA 1
ATOM 890 C C . HIS A 1 120 ? 1.663 -9.498 -21.176 1.00 91.62 120 HIS A C 1
ATOM 892 O O . HIS A 1 120 ? 0.954 -10.246 -21.845 1.00 91.62 120 HIS A O 1
ATOM 898 N N . ILE A 1 121 ? 1.314 -8.249 -20.873 1.00 91.31 121 ILE A N 1
ATOM 899 C CA . ILE A 1 121 ? 0.017 -7.660 -21.211 1.00 91.31 121 ILE A CA 1
ATOM 900 C C . ILE A 1 121 ? 0.225 -6.627 -22.322 1.00 91.31 121 ILE A C 1
ATOM 902 O O . ILE A 1 121 ? 1.014 -5.695 -22.129 1.00 91.31 121 ILE A O 1
ATOM 906 N N . PRO A 1 122 ? -0.457 -6.745 -23.474 1.00 93.00 122 PRO A N 1
ATOM 907 C CA . PRO A 1 122 ? -0.415 -5.720 -24.508 1.00 93.00 122 PRO A CA 1
ATOM 908 C C . PRO A 1 122 ? -1.150 -4.455 -24.047 1.00 93.00 122 PRO A C 1
ATOM 910 O O . PRO A 1 122 ? -2.239 -4.522 -23.472 1.00 93.00 122 PRO A O 1
ATOM 913 N N . ILE A 1 123 ? -0.579 -3.287 -24.338 1.00 90.88 123 ILE A N 1
ATOM 914 C CA . ILE A 1 123 ? -1.230 -2.002 -24.083 1.00 90.88 123 ILE A CA 1
ATOM 915 C C . ILE A 1 123 ? -2.132 -1.685 -25.274 1.00 90.88 123 ILE A C 1
ATOM 917 O O . ILE A 1 123 ? -1.666 -1.408 -26.379 1.00 90.88 123 ILE A O 1
ATOM 921 N N . ARG A 1 124 ? -3.448 -1.728 -25.048 1.00 92.25 124 ARG A N 1
ATOM 922 C CA . ARG A 1 124 ? -4.437 -1.375 -26.074 1.00 92.25 124 ARG A CA 1
ATOM 923 C C . ARG A 1 124 ? -4.275 0.096 -26.455 1.00 92.25 124 ARG A C 1
ATOM 925 O O . ARG A 1 124 ? -4.240 0.952 -25.576 1.00 92.25 124 ARG A O 1
ATOM 932 N N . ASN A 1 125 ? -4.227 0.383 -27.756 1.00 92.38 125 ASN A N 1
ATOM 933 C CA . ASN A 1 125 ? -4.069 1.739 -28.296 1.00 92.38 125 ASN A CA 1
ATOM 934 C C . ASN A 1 125 ? -2.828 2.471 -27.750 1.00 92.38 125 ASN A C 1
ATOM 936 O O . ASN A 1 125 ? -2.914 3.651 -27.400 1.00 92.38 125 ASN A O 1
ATOM 940 N N . ALA A 1 126 ? -1.693 1.769 -27.638 1.00 89.31 126 ALA A N 1
ATOM 941 C CA . ALA A 1 126 ? -0.432 2.356 -27.196 1.00 89.31 126 ALA A CA 1
ATOM 942 C C . ALA A 1 126 ? -0.102 3.630 -27.998 1.00 89.31 126 ALA A C 1
ATOM 944 O O . ALA A 1 126 ? -0.106 3.624 -29.227 1.00 89.31 126 ALA A O 1
ATOM 945 N N . ARG A 1 127 ? 0.166 4.728 -27.283 1.00 90.62 127 ARG A N 1
ATOM 946 C CA . ARG A 1 127 ? 0.555 6.036 -27.851 1.00 90.62 127 ARG A CA 1
ATOM 947 C C . ARG A 1 127 ? 2.024 6.382 -27.591 1.00 90.62 127 ARG A C 1
ATOM 949 O O . ARG A 1 127 ? 2.426 7.529 -27.744 1.00 90.62 127 ARG A O 1
ATOM 956 N N . SER A 1 128 ? 2.795 5.406 -27.134 1.00 88.25 128 SER A N 1
ATOM 957 C CA . SER A 1 128 ? 4.229 5.496 -26.880 1.00 88.25 128 SER A CA 1
ATOM 958 C C . SER A 1 128 ? 4.904 4.212 -27.356 1.00 88.25 128 SER A C 1
ATOM 960 O O . SER A 1 128 ? 4.225 3.238 -27.686 1.00 88.25 128 SER A O 1
ATOM 962 N N . ASP A 1 129 ? 6.236 4.178 -27.310 1.00 87.56 129 ASP A N 1
ATOM 963 C CA . ASP A 1 129 ? 7.025 2.985 -27.653 1.00 87.56 129 ASP A CA 1
ATOM 964 C C . ASP A 1 129 ? 6.780 1.798 -26.702 1.00 87.56 129 ASP A C 1
ATOM 966 O O . ASP A 1 129 ? 7.206 0.668 -26.956 1.00 87.56 129 ASP A O 1
ATOM 970 N N . LEU A 1 130 ? 6.081 2.023 -25.583 1.00 86.06 130 LEU A N 1
ATOM 971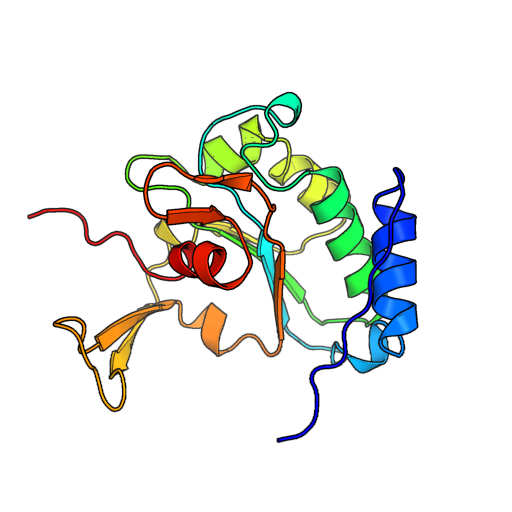 C CA . LEU A 1 130 ? 5.677 0.965 -24.671 1.00 86.06 130 LEU A CA 1
ATOM 972 C C . LEU A 1 130 ? 4.394 0.297 -25.187 1.00 86.06 130 LEU A C 1
ATOM 974 O O . LEU A 1 130 ? 3.286 0.750 -24.922 1.00 86.06 130 LEU A O 1
ATOM 978 N N . THR A 1 131 ? 4.547 -0.813 -25.906 1.00 89.62 131 THR A N 1
ATOM 979 C CA . THR A 1 131 ? 3.425 -1.570 -26.498 1.00 89.62 131 THR A CA 1
ATOM 980 C C . THR A 1 131 ? 2.943 -2.739 -25.637 1.00 89.62 131 THR A C 1
ATOM 982 O O . THR A 1 131 ? 1.848 -3.261 -25.846 1.00 89.62 131 THR A O 1
ATOM 985 N N . LYS A 1 132 ? 3.737 -3.153 -24.645 1.00 90.25 132 LYS A N 1
ATOM 986 C CA . LYS A 1 132 ? 3.411 -4.213 -23.682 1.00 90.25 132 LYS A CA 1
ATOM 987 C C . LYS A 1 132 ? 4.094 -3.970 -22.338 1.00 90.25 132 LYS A C 1
ATOM 989 O O . LYS A 1 132 ? 5.137 -3.317 -22.285 1.00 90.25 132 LYS A O 1
ATOM 994 N N . ILE A 1 133 ? 3.541 -4.544 -21.273 1.00 89.56 133 ILE A N 1
ATOM 995 C CA . ILE A 1 133 ? 4.129 -4.538 -19.927 1.00 89.56 133 ILE A CA 1
ATOM 996 C C . ILE A 1 133 ? 4.327 -5.962 -19.413 1.00 89.56 133 ILE A C 1
ATOM 998 O O . ILE A 1 133 ? 3.488 -6.824 -19.657 1.00 89.56 133 ILE A O 1
ATOM 1002 N N . ALA A 1 134 ? 5.426 -6.195 -18.695 1.00 90.62 134 ALA A N 1
ATOM 1003 C CA . ALA A 1 134 ? 5.584 -7.367 -17.841 1.00 90.62 134 ALA A CA 1
ATOM 1004 C C . ALA A 1 134 ? 5.034 -7.009 -16.457 1.00 90.62 134 ALA A C 1
ATOM 1006 O O . ALA A 1 134 ? 5.519 -6.065 -15.824 1.00 90.62 134 ALA A O 1
ATOM 1007 N N . PHE A 1 135 ? 3.994 -7.714 -16.023 1.00 92.00 135 PHE A N 1
ATOM 1008 C CA . PHE A 1 135 ? 3.227 -7.365 -14.836 1.00 92.00 135 PHE A CA 1
ATOM 1009 C C . PHE A 1 135 ? 3.116 -8.565 -13.886 1.00 92.00 135 PHE A C 1
ATOM 1011 O O . PHE A 1 135 ? 2.818 -9.664 -14.358 1.00 92.00 135 PHE A O 1
ATOM 1018 N N . PRO A 1 136 ? 3.337 -8.384 -12.572 1.00 95.12 136 PRO A N 1
ATOM 1019 C CA . PRO A 1 136 ? 3.147 -9.441 -11.584 1.00 95.12 136 PRO A CA 1
ATOM 1020 C C . PRO A 1 136 ? 1.737 -10.026 -11.631 1.00 95.12 136 PRO A C 1
ATOM 1022 O O . PRO A 1 136 ? 0.758 -9.294 -11.466 1.00 95.12 136 PRO A O 1
ATOM 1025 N N . ARG A 1 137 ? 1.622 -11.346 -11.807 1.00 95.56 137 ARG A N 1
ATOM 1026 C CA . ARG A 1 137 ? 0.320 -12.024 -11.896 1.00 95.56 137 ARG A CA 1
ATOM 1027 C C . ARG A 1 137 ? -0.557 -11.755 -10.673 1.00 95.56 137 ARG A C 1
ATOM 1029 O O . ARG A 1 137 ? -1.722 -11.403 -10.823 1.00 95.56 137 ARG A O 1
ATOM 1036 N N . PHE A 1 138 ? 0.026 -11.818 -9.475 1.00 96.50 138 PHE A N 1
ATOM 1037 C CA . PHE A 1 138 ? -0.716 -11.632 -8.226 1.00 96.50 138 PHE A CA 1
ATOM 1038 C C . PHE A 1 138 ? -1.387 -10.253 -8.109 1.00 96.50 138 PHE A C 1
ATOM 1040 O O . PHE A 1 138 ? -2.367 -10.125 -7.383 1.00 96.50 138 PHE A O 1
ATOM 1047 N N . LEU A 1 139 ? -0.860 -9.220 -8.784 1.00 95.94 139 L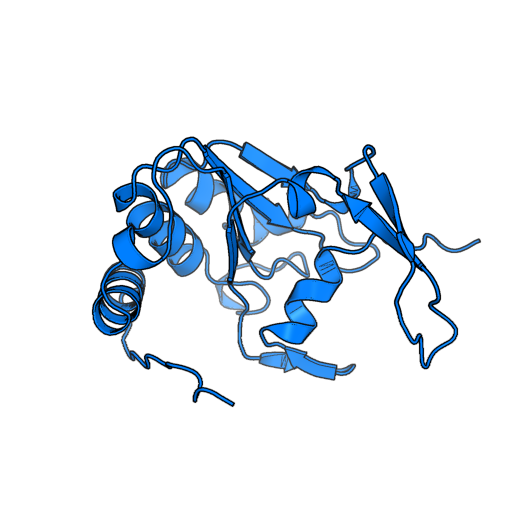EU A N 1
ATOM 1048 C CA . LEU A 1 139 ? -1.470 -7.889 -8.788 1.00 95.94 139 LEU A CA 1
ATOM 1049 C C . LEU A 1 139 ? -2.723 -7.839 -9.666 1.00 95.94 139 LEU A C 1
ATOM 1051 O O . LEU A 1 139 ? -3.586 -7.014 -9.412 1.00 95.94 139 LEU A O 1
ATOM 1055 N N . LEU A 1 140 ? -2.826 -8.686 -10.692 1.00 93.75 140 LEU A N 1
ATOM 1056 C CA . LEU A 1 140 ? -4.036 -8.796 -11.511 1.00 93.75 140 LEU A CA 1
ATOM 1057 C C . LEU A 1 140 ? -5.080 -9.728 -10.916 1.00 93.75 140 LEU A C 1
ATOM 1059 O O . LEU A 1 140 ? -6.266 -9.522 -11.137 1.00 93.75 140 LEU A O 1
ATOM 1063 N N . GLU A 1 141 ? -4.631 -10.771 -10.224 1.00 95.94 141 GLU A N 1
ATOM 1064 C CA . GLU A 1 141 ? -5.518 -11.746 -9.587 1.00 95.94 141 GLU A CA 1
ATOM 1065 C C . GLU A 1 141 ? -6.084 -11.247 -8.256 1.00 95.94 141 GLU A C 1
ATOM 1067 O O . GLU A 1 141 ? -7.060 -11.805 -7.771 1.00 95.94 141 GLU A O 1
ATOM 1072 N N . ALA A 1 142 ? -5.483 -10.216 -7.656 1.00 97.69 142 ALA A N 1
ATOM 1073 C CA . ALA A 1 142 ? -6.041 -9.579 -6.474 1.00 97.69 142 ALA A CA 1
ATOM 1074 C C . ALA A 1 142 ? -7.379 -8.909 -6.805 1.00 97.69 142 ALA A C 1
ATOM 1076 O O . ALA A 1 142 ? -7.454 -8.069 -7.702 1.00 97.69 142 ALA A O 1
ATOM 1077 N N . GLU A 1 143 ? -8.413 -9.226 -6.031 1.00 98.50 143 GLU A N 1
ATOM 1078 C CA . GLU A 1 143 ? -9.744 -8.643 -6.194 1.00 98.50 143 GLU A CA 1
ATOM 1079 C C . GLU A 1 143 ? -9.758 -7.151 -5.823 1.00 98.50 143 GLU A C 1
ATOM 1081 O O . GLU A 1 143 ? -10.517 -6.370 -6.396 1.00 98.50 143 GLU A O 1
ATOM 1086 N N . HIS A 1 144 ? -8.863 -6.721 -4.922 1.00 98.38 144 HIS A N 1
ATOM 1087 C CA . HIS A 1 144 ? -8.713 -5.309 -4.573 1.00 98.38 144 HIS A CA 1
ATOM 1088 C C . HIS A 1 144 ? -7.256 -4.852 -4.548 1.00 98.38 144 HIS A C 1
ATOM 1090 O O . HIS A 1 144 ? -6.386 -5.483 -3.946 1.00 98.38 144 HIS A O 1
ATOM 1096 N N . ILE A 1 145 ? -7.012 -3.665 -5.110 1.00 97.75 145 ILE A N 1
ATOM 1097 C CA . ILE A 1 145 ? -5.756 -2.926 -4.953 1.00 97.75 145 ILE A CA 1
ATOM 1098 C C . ILE A 1 145 ? -6.048 -1.603 -4.248 1.00 97.75 145 ILE A C 1
ATOM 1100 O O . ILE A 1 145 ? -6.713 -0.723 -4.794 1.00 97.75 145 ILE A O 1
ATOM 1104 N N . VAL A 1 146 ? -5.488 -1.432 -3.054 1.00 97.94 146 VAL A N 1
ATOM 1105 C CA . VAL A 1 146 ? -5.526 -0.185 -2.289 1.00 97.94 146 VAL A CA 1
ATOM 1106 C C . VAL A 1 146 ? -4.224 0.569 -2.525 1.00 97.94 146 VAL A C 1
ATOM 1108 O O . VAL A 1 146 ? -3.184 0.277 -1.934 1.00 97.94 146 VAL A O 1
ATOM 1111 N N . ASN A 1 147 ? -4.275 1.555 -3.415 1.00 97.50 147 ASN A N 1
ATOM 1112 C CA . ASN A 1 147 ? -3.157 2.453 -3.680 1.00 97.50 147 ASN A CA 1
ATOM 1113 C C . ASN A 1 147 ? -3.068 3.523 -2.579 1.00 97.50 147 ASN A C 1
ATOM 1115 O O . ASN A 1 147 ? -3.979 4.338 -2.442 1.00 97.50 147 ASN A O 1
ATOM 1119 N N . LEU A 1 148 ? -1.970 3.541 -1.818 1.00 97.38 148 LEU A N 1
ATOM 1120 C CA . LEU A 1 148 ? -1.768 4.402 -0.648 1.00 97.38 148 LEU A CA 1
ATOM 1121 C C . LEU A 1 148 ? -0.562 5.350 -0.851 1.00 97.38 148 LEU A C 1
ATOM 1123 O O . LEU A 1 148 ? 0.481 5.197 -0.201 1.00 97.38 148 LEU A O 1
ATOM 1127 N N . PRO A 1 149 ? -0.664 6.318 -1.784 1.00 95.50 149 PRO A N 1
ATOM 1128 C CA . PRO A 1 149 ? 0.418 7.244 -2.099 1.00 95.50 149 PRO A CA 1
ATOM 1129 C C . PRO A 1 149 ? 0.652 8.265 -0.975 1.00 95.50 149 PRO A C 1
ATOM 1131 O O . PRO A 1 149 ? -0.214 8.507 -0.137 1.00 95.50 149 PRO A O 1
ATOM 1134 N N . ILE A 1 150 ? 1.792 8.953 -1.037 1.00 94.38 150 ILE A N 1
ATOM 1135 C CA . ILE A 1 150 ? 2.040 10.205 -0.311 1.00 94.38 150 ILE A CA 1
ATOM 1136 C C . ILE A 1 150 ? 2.048 11.381 -1.292 1.00 94.38 150 ILE A C 1
ATOM 1138 O O . ILE A 1 150 ? 2.646 11.285 -2.366 1.00 94.38 150 ILE A O 1
ATOM 1142 N N . PHE A 1 151 ? 1.390 12.487 -0.938 1.00 92.75 151 PHE A N 1
ATOM 1143 C CA . PHE A 1 151 ? 1.436 13.711 -1.736 1.00 92.75 151 PHE A CA 1
ATOM 1144 C C . PHE A 1 151 ? 2.677 14.530 -1.380 1.00 92.75 151 PHE A C 1
ATOM 1146 O O . PHE A 1 151 ? 2.823 14.981 -0.248 1.00 92.75 151 PHE A O 1
ATOM 1153 N N . LYS A 1 152 ? 3.585 14.694 -2.344 1.00 88.81 152 LYS A N 1
ATOM 1154 C CA . LYS A 1 152 ? 4.844 15.439 -2.178 1.00 88.81 152 LYS A CA 1
ATOM 1155 C C . LYS A 1 152 ? 5.378 15.930 -3.518 1.00 88.81 152 LYS A C 1
ATOM 1157 O O . LYS A 1 152 ? 5.065 15.337 -4.550 1.00 88.81 152 LYS A O 1
ATOM 1162 N N . SER A 1 153 ? 6.242 16.938 -3.510 1.00 87.06 153 SER A N 1
ATOM 1163 C CA . SER A 1 153 ? 6.991 17.351 -4.703 1.00 87.06 153 SER A CA 1
ATOM 1164 C C . SER A 1 153 ? 7.915 16.232 -5.202 1.00 87.06 153 SER A C 1
ATOM 1166 O O . SER A 1 153 ? 8.378 15.386 -4.431 1.00 87.06 153 SER A O 1
ATOM 1168 N N . HIS A 1 154 ? 8.178 16.199 -6.509 1.00 86.00 154 HIS A N 1
ATOM 1169 C CA . HIS A 1 154 ? 9.044 15.203 -7.137 1.00 86.00 154 HIS A CA 1
ATOM 1170 C C . HIS A 1 154 ? 9.834 15.814 -8.292 1.00 86.00 154 HIS A C 1
ATOM 1172 O O . HIS A 1 154 ? 9.237 16.323 -9.235 1.00 86.00 154 HIS A O 1
ATOM 1178 N N . ALA A 1 155 ? 11.161 15.676 -8.272 1.00 80.94 155 ALA A N 1
ATOM 1179 C CA . ALA A 1 155 ? 12.043 16.304 -9.257 1.00 80.94 155 ALA A CA 1
ATOM 1180 C C . ALA A 1 155 ? 11.682 15.956 -10.716 1.00 80.94 155 ALA A C 1
ATOM 1182 O O . ALA A 1 155 ? 11.621 16.838 -11.561 1.00 80.94 155 ALA A O 1
ATOM 1183 N N . SER A 1 156 ? 11.378 14.687 -11.012 1.00 79.31 156 SER A N 1
ATOM 1184 C CA . SER A 1 156 ? 11.130 14.235 -12.396 1.00 79.31 156 SER A CA 1
ATOM 1185 C C . SER A 1 156 ? 9.670 14.292 -12.864 1.00 79.31 156 SER A C 1
ATOM 1187 O O . SER A 1 156 ? 9.416 14.093 -14.042 1.00 79.31 156 SER A O 1
ATOM 1189 N N . MET A 1 157 ? 8.704 14.461 -11.953 1.00 78.12 157 MET A N 1
ATOM 1190 C CA . MET A 1 157 ? 7.260 14.306 -12.244 1.00 78.12 157 MET A CA 1
ATOM 1191 C C . MET A 1 157 ? 6.428 15.464 -11.675 1.00 78.12 157 MET A C 1
ATOM 1193 O O . MET A 1 157 ? 5.207 15.366 -11.597 1.00 78.12 157 MET A O 1
ATOM 1197 N N . VAL A 1 158 ? 7.094 16.540 -11.234 1.00 84.88 158 VAL A N 1
ATOM 1198 C CA . VAL A 1 158 ? 6.563 17.682 -10.465 1.00 84.88 158 VAL A CA 1
ATOM 1199 C C . VAL A 1 158 ? 6.048 17.288 -9.073 1.00 84.88 158 VAL A C 1
ATOM 1201 O O . VAL A 1 158 ? 6.458 17.881 -8.077 1.00 84.88 158 VAL A O 1
ATOM 1204 N N . PHE A 1 159 ? 5.228 16.240 -8.963 1.00 85.81 159 PHE A N 1
ATOM 1205 C CA . PHE A 1 159 ? 4.707 15.713 -7.704 1.00 85.81 159 PHE A CA 1
ATOM 1206 C C . PHE A 1 159 ? 4.523 14.183 -7.725 1.00 85.81 159 PHE A C 1
ATOM 1208 O O . PHE A 1 159 ? 4.551 13.518 -8.759 1.00 85.81 159 PHE A O 1
ATOM 1215 N N . THR A 1 160 ? 4.351 13.602 -6.542 1.00 81.12 160 THR A N 1
ATOM 1216 C CA . THR A 1 160 ? 3.925 12.217 -6.310 1.00 81.12 160 THR A CA 1
ATOM 1217 C C . THR A 1 160 ? 2.466 12.229 -5.865 1.00 81.12 160 THR A C 1
ATOM 1219 O O . THR A 1 160 ? 2.092 13.025 -5.013 1.00 81.12 160 THR A O 1
ATOM 1222 N N . CYS A 1 161 ? 1.642 11.362 -6.457 1.00 89.38 161 CYS A N 1
ATOM 1223 C CA . CYS A 1 161 ? 0.259 11.089 -6.053 1.00 89.38 161 CYS A CA 1
ATOM 1224 C C . CYS A 1 161 ? -0.165 9.712 -6.614 1.00 89.38 161 CYS A C 1
ATOM 1226 O O . CYS A 1 161 ? 0.691 8.931 -7.042 1.00 89.38 161 CYS A O 1
ATOM 1228 N N . ALA A 1 162 ? -1.469 9.420 -6.644 1.00 88.94 162 ALA A N 1
ATOM 1229 C CA . ALA A 1 162 ? -2.046 8.117 -6.978 1.00 88.94 162 ALA A CA 1
ATOM 1230 C C . ALA A 1 162 ? -1.479 7.488 -8.263 1.00 88.94 162 ALA A C 1
ATOM 1232 O O . ALA A 1 162 ? -0.909 6.397 -8.203 1.00 88.94 162 ALA A O 1
ATOM 1233 N N . LEU A 1 163 ? -1.561 8.172 -9.412 1.00 90.19 163 LEU A N 1
ATOM 1234 C CA . LEU A 1 163 ? -1.104 7.600 -10.686 1.00 90.19 163 LEU A CA 1
ATOM 1235 C C . LEU A 1 163 ? 0.405 7.312 -10.688 1.00 90.19 163 LEU A C 1
ATOM 1237 O O . LEU A 1 163 ? 0.829 6.236 -11.100 1.00 90.19 163 LEU A O 1
ATOM 1241 N N . LYS A 1 164 ? 1.221 8.242 -10.171 1.00 90.00 164 LYS A N 1
ATOM 1242 C CA . LYS A 1 164 ? 2.682 8.073 -10.101 1.00 90.00 164 LYS A CA 1
ATOM 1243 C C . LYS A 1 164 ? 3.066 6.877 -9.237 1.00 90.00 164 LYS A C 1
ATOM 1245 O O . LYS A 1 164 ? 4.013 6.169 -9.572 1.00 90.00 164 LYS A O 1
ATOM 1250 N N . ASN A 1 165 ? 2.335 6.634 -8.148 1.00 93.75 165 ASN A N 1
ATOM 1251 C CA . ASN A 1 165 ? 2.625 5.522 -7.249 1.00 93.75 165 ASN A CA 1
ATOM 1252 C C . ASN A 1 165 ? 2.539 4.168 -7.967 1.00 93.75 165 ASN A C 1
ATOM 1254 O O . ASN A 1 165 ? 3.368 3.293 -7.731 1.00 93.75 165 ASN A O 1
ATOM 1258 N N . MET A 1 166 ? 1.635 4.031 -8.945 1.00 92.88 166 MET A N 1
ATOM 1259 C CA . MET A 1 166 ? 1.484 2.802 -9.729 1.00 92.88 166 MET A CA 1
ATOM 1260 C C . MET A 1 166 ? 2.712 2.443 -10.573 1.00 92.88 166 MET A C 1
ATOM 1262 O O . MET A 1 166 ? 2.838 1.283 -10.958 1.00 92.88 166 MET A O 1
ATOM 1266 N N . LYS A 1 167 ? 3.673 3.354 -10.802 1.00 88.44 167 LYS A N 1
ATOM 1267 C CA . LYS A 1 167 ? 4.922 3.005 -11.505 1.00 88.44 167 LYS A CA 1
ATOM 1268 C C . LYS A 1 167 ? 5.667 1.838 -10.843 1.00 88.44 167 LYS A C 1
ATOM 1270 O O . LYS A 1 167 ? 6.261 1.033 -11.561 1.00 88.44 167 LYS A O 1
ATOM 1275 N N . GLY A 1 168 ? 5.599 1.718 -9.514 1.00 86.44 168 GLY A N 1
ATOM 1276 C CA . GLY A 1 168 ? 6.210 0.619 -8.755 1.00 86.44 168 GLY A CA 1
ATOM 1277 C C . GLY A 1 168 ? 5.490 -0.731 -8.895 1.00 86.44 168 GLY A C 1
ATOM 1278 O O . GLY A 1 168 ? 5.730 -1.632 -8.108 1.00 86.44 168 GLY A O 1
ATOM 1279 N N . THR A 1 169 ? 4.541 -0.874 -9.824 1.00 90.31 169 THR A N 1
ATOM 1280 C CA . THR A 1 169 ? 3.961 -2.182 -10.200 1.00 90.31 169 THR A CA 1
ATOM 1281 C C . THR A 1 169 ? 4.627 -2.792 -11.430 1.00 90.31 169 THR A C 1
ATOM 1283 O O . THR A 1 169 ? 4.439 -3.969 -11.721 1.00 90.31 169 THR A O 1
ATOM 1286 N N . VAL A 1 170 ? 5.407 -1.990 -12.157 1.00 85.00 170 VAL A N 1
ATOM 1287 C CA . VAL A 1 170 ? 6.092 -2.407 -13.379 1.00 85.00 170 VAL A CA 1
ATOM 1288 C C . VAL A 1 170 ? 7.559 -2.628 -13.056 1.00 85.00 170 VAL A C 1
ATOM 1290 O O . VAL A 1 170 ? 8.176 -1.763 -12.430 1.00 85.00 170 VAL A O 1
ATOM 1293 N N . GLN A 1 171 ? 8.099 -3.745 -13.535 1.00 81.44 171 GLN A N 1
ATOM 1294 C CA . GLN A 1 171 ? 9.482 -4.151 -13.305 1.00 81.44 171 GLN A CA 1
ATOM 1295 C C . GLN A 1 171 ? 10.495 -3.083 -13.727 1.00 81.44 171 GLN A C 1
ATOM 1297 O O . GLN A 1 171 ? 10.260 -2.294 -14.656 1.00 81.44 171 GLN A O 1
ATOM 1302 N N . ASP A 1 172 ? 11.643 -3.090 -13.055 1.00 79.44 172 ASP A N 1
ATOM 1303 C CA . ASP A 1 172 ? 12.818 -2.370 -13.524 1.00 79.44 172 ASP A CA 1
ATOM 1304 C C . ASP A 1 172 ? 13.231 -3.018 -14.854 1.00 79.44 172 ASP A C 1
ATOM 1306 O O . ASP A 1 172 ? 13.535 -4.210 -14.917 1.00 79.44 172 ASP A O 1
ATOM 1310 N N . LYS A 1 173 ? 13.226 -2.247 -15.948 1.00 66.62 173 LYS A N 1
ATOM 1311 C CA . LYS A 1 173 ? 13.995 -2.631 -17.134 1.00 66.62 173 LYS A CA 1
ATOM 1312 C C . LYS A 1 173 ? 15.450 -2.444 -16.731 1.00 66.62 173 LYS A C 1
ATOM 1314 O O . LYS A 1 173 ? 15.976 -1.346 -16.878 1.00 66.62 173 LYS A O 1
ATOM 1319 N N . VAL A 1 174 ? 16.065 -3.458 -16.128 1.00 47.72 174 VAL A N 1
ATOM 1320 C CA . VAL A 1 174 ? 17.513 -3.429 -15.942 1.00 47.72 174 VAL A CA 1
ATOM 1321 C C . VAL A 1 174 ? 18.142 -3.239 -17.316 1.00 47.72 174 VAL A C 1
ATOM 1323 O O . VAL A 1 174 ? 17.848 -3.962 -18.266 1.00 47.72 174 VAL A O 1
ATOM 1326 N N . HIS A 1 175 ? 18.899 -2.153 -17.384 1.00 38.09 175 HIS A N 1
ATOM 1327 C CA . HIS A 1 175 ? 19.800 -1.745 -18.440 1.00 38.09 175 HIS A CA 1
ATOM 1328 C C . HIS A 1 175 ? 20.486 -2.958 -19.085 1.00 38.09 175 HIS A C 1
ATOM 1330 O O . HIS A 1 175 ? 20.999 -3.826 -18.378 1.00 38.09 175 HIS A O 1
ATOM 1336 N N . TYR A 1 176 ? 20.449 -3.008 -20.416 1.00 36.25 176 TYR A N 1
ATOM 1337 C CA . TYR A 1 176 ? 21.495 -3.672 -21.190 1.00 36.25 176 TYR A CA 1
ATOM 1338 C C . TYR A 1 176 ? 22.829 -2.953 -20.970 1.00 36.25 176 TYR A C 1
ATOM 1340 O O . TYR A 1 176 ? 22.794 -1.720 -20.729 1.00 36.25 176 TYR A O 1
#

InterPro domains:
  IPR007160 Domain of unknown function DUF362 [PF04015] (38-173)

Foldseek 3Di:
DPDDDFFDFDDDQLLVRVQVRQVSVVALLVVDAAQFEEEEQWAQAAQAAQVVVNTFQLRNLLSVLLRNCVNHHVAYEYEFEYHPPHDRVNSCVNHVNVVSNVVSPHPYYDHLQPADQWDWAADPPDPDPCGIFTFRPVVVRGPYYHYHYGWDQDPPPRTTDRVNSCVRRGYPPPDD

pLDDT: mean 93.43, std 9.04, range [36.25, 98.88]